Protein AF-A0A818L4C1-F1 (afdb_monomer_lite)

pLDDT: mean 95.98, std 5.83, range [56.94, 98.81]

Organism: NCBI:txid392032

Sequence (123 aa):
MNNIPSKEAIRLCRETEDIKTILELTNHVDPIVRQRALKEICPCRVKDDIDVFWERVVEMTDDPADNVREQVLHTLCDGSPDHMEMKVLEALEKFNRDSNPYIRRRAHKVLSAYRRSGKWNIL

Secondary structure (DSSP, 8-state):
-TTS-HHHHHHHHHH---HHHHHHHTT-SSHHHHHHHHHHHSHHHH-S--HHHHHHHHHGGG-SSHHHHHHHHHHHTSS--GGGHHHHHHHHHHHTT-SSHHHHHHHHHHHHHHHHHS-----

Radius of gyration: 14.2 Å; chains: 1; bounding box: 31×25×41 Å

InterPro domains:
  IPR011989 Armadillo-like helical [G3DSA:1.25.10.10] (5-118)
  IPR016024 Armadillo-type fold [SSF48371] (18-115)

Structure (mmCIF, N/CA/C/O backbone):
data_AF-A0A818L4C1-F1
#
_entry.id   AF-A0A818L4C1-F1
#
loop_
_atom_site.group_PDB
_atom_site.id
_atom_site.type_symbol
_atom_site.label_atom_id
_atom_site.label_alt_id
_atom_site.label_comp_id
_atom_site.label_asym_id
_atom_site.label_entity_id
_atom_site.label_seq_id
_atom_site.pdbx_PDB_ins_code
_atom_site.Cartn_x
_atom_site.Cartn_y
_atom_site.Cartn_z
_atom_site.occupancy
_atom_site.B_iso_or_equiv
_atom_site.auth_seq_id
_atom_site.auth_comp_id
_atom_site.auth_asym_id
_atom_site.auth_atom_id
_atom_site.pdbx_PDB_model_num
ATOM 1 N N . MET A 1 1 ? 2.504 -3.925 -20.055 1.00 56.94 1 MET A N 1
ATOM 2 C CA . MET A 1 1 ? 3.854 -3.595 -20.581 1.00 56.94 1 MET A CA 1
ATOM 3 C C . MET A 1 1 ? 4.983 -4.185 -19.705 1.00 56.94 1 MET A C 1
ATOM 5 O O . MET A 1 1 ? 5.734 -3.441 -19.089 1.00 56.94 1 MET A O 1
ATOM 9 N N . ASN A 1 2 ? 5.160 -5.516 -19.645 1.00 59.44 2 ASN A N 1
ATOM 10 C CA . ASN A 1 2 ? 6.047 -6.163 -18.644 1.00 59.44 2 ASN A CA 1
ATOM 11 C C . ASN A 1 2 ? 7.560 -6.140 -18.953 1.00 59.44 2 ASN A C 1
ATOM 13 O O . ASN A 1 2 ? 8.333 -6.727 -18.204 1.00 59.44 2 ASN A O 1
ATOM 17 N N . ASN A 1 3 ? 7.980 -5.474 -20.032 1.00 70.75 3 ASN A N 1
ATOM 18 C CA . ASN A 1 3 ? 9.364 -5.498 -20.527 1.00 70.75 3 ASN A CA 1
ATOM 19 C C . ASN A 1 3 ? 10.017 -4.111 -20.627 1.00 70.75 3 ASN A C 1
ATOM 21 O O . ASN A 1 3 ? 11.092 -3.984 -21.213 1.00 70.75 3 ASN A O 1
ATOM 25 N N . ILE A 1 4 ? 9.388 -3.061 -20.093 1.00 90.75 4 ILE A N 1
ATOM 26 C CA . ILE A 1 4 ? 10.068 -1.767 -20.003 1.00 90.75 4 ILE A CA 1
ATOM 27 C C . ILE A 1 4 ? 11.172 -1.850 -18.932 1.00 90.75 4 ILE A C 1
ATOM 29 O O . ILE A 1 4 ? 10.961 -2.461 -17.887 1.00 90.75 4 ILE A O 1
ATOM 33 N N . PRO A 1 5 ? 12.366 -1.273 -19.149 1.00 95.69 5 PRO A N 1
ATOM 34 C CA . PRO A 1 5 ? 13.408 -1.272 -18.125 1.00 95.69 5 PRO A CA 1
ATOM 35 C C . PRO A 1 5 ? 12.947 -0.558 -16.849 1.00 95.69 5 PRO A C 1
ATOM 37 O O . PRO A 1 5 ? 12.328 0.502 -16.935 1.00 95.69 5 PRO A O 1
ATOM 40 N N . SER A 1 6 ? 13.322 -1.053 -15.663 1.00 96.38 6 SER A N 1
ATOM 41 C CA . SER A 1 6 ? 12.855 -0.496 -14.379 1.00 96.38 6 SER A CA 1
ATOM 42 C C . SER A 1 6 ? 13.071 1.012 -14.239 1.00 96.38 6 SER A C 1
ATOM 44 O O . SER A 1 6 ? 12.216 1.722 -13.718 1.00 96.38 6 SER A O 1
ATOM 46 N N . LYS A 1 7 ? 14.204 1.528 -14.734 1.00 96.00 7 LYS A N 1
ATOM 47 C CA . LYS A 1 7 ? 14.500 2.969 -14.717 1.00 96.00 7 LYS A CA 1
ATOM 48 C C . LYS A 1 7 ? 13.480 3.769 -15.528 1.00 96.00 7 LYS A C 1
ATOM 50 O O . LYS A 1 7 ? 13.055 4.835 -15.091 1.00 96.00 7 LYS A O 1
ATOM 55 N N . GLU A 1 8 ? 13.096 3.241 -16.684 1.00 96.62 8 GLU A N 1
ATOM 56 C CA . GLU A 1 8 ? 12.106 3.859 -17.557 1.00 96.62 8 GLU A CA 1
ATOM 57 C C . GLU A 1 8 ? 10.705 3.750 -16.962 1.00 96.62 8 GLU A C 1
ATOM 59 O O . GLU A 1 8 ? 9.974 4.731 -16.935 1.00 96.62 8 GLU A O 1
ATOM 64 N N . ALA A 1 9 ? 10.371 2.602 -16.375 1.00 97.00 9 ALA A N 1
ATOM 65 C CA . ALA A 1 9 ? 9.113 2.404 -15.668 1.00 97.00 9 ALA A CA 1
ATOM 66 C C . ALA A 1 9 ? 8.941 3.378 -14.492 1.00 97.00 9 ALA A C 1
ATOM 68 O O . ALA A 1 9 ? 7.893 3.997 -14.340 1.00 97.00 9 ALA A O 1
ATOM 69 N N . ILE A 1 10 ? 9.991 3.574 -13.685 1.00 96.88 10 ILE A N 1
ATOM 70 C CA . ILE A 1 10 ? 9.989 4.536 -12.570 1.00 96.88 10 ILE A CA 1
ATOM 71 C C . ILE A 1 10 ? 9.815 5.970 -13.074 1.00 96.88 10 ILE A C 1
ATOM 73 O O . ILE A 1 10 ? 9.143 6.766 -12.410 1.00 96.88 10 ILE A O 1
ATOM 77 N N . ARG A 1 11 ? 10.439 6.313 -14.209 1.00 96.69 11 ARG A N 1
ATOM 78 C CA . ARG A 1 11 ? 10.251 7.614 -14.858 1.00 96.69 11 ARG A CA 1
ATOM 79 C C . ARG A 1 11 ? 8.802 7.778 -15.306 1.00 96.69 11 ARG A C 1
ATOM 81 O O . ARG A 1 11 ? 8.179 8.761 -14.927 1.00 96.69 11 ARG A O 1
ATOM 88 N N . LEU A 1 12 ? 8.249 6.776 -15.985 1.00 96.25 12 LEU A N 1
ATOM 89 C CA . LEU A 1 12 ? 6.867 6.787 -16.447 1.00 96.25 12 LEU A CA 1
ATOM 90 C C . LEU A 1 12 ? 5.876 6.946 -15.288 1.00 96.25 12 LEU A C 1
ATOM 92 O O . LEU A 1 12 ? 4.995 7.789 -15.390 1.00 96.25 12 LEU A O 1
ATOM 96 N N . CYS A 1 13 ? 6.072 6.250 -14.156 1.00 94.88 13 CYS A N 1
ATOM 97 C CA . CYS A 1 13 ? 5.252 6.462 -12.955 1.00 94.88 13 CYS A CA 1
ATOM 98 C C . CYS A 1 13 ? 5.213 7.938 -12.524 1.00 94.88 13 CYS A C 1
ATOM 100 O O . CYS A 1 13 ? 4.215 8.391 -11.995 1.00 94.88 13 CYS A O 1
ATOM 102 N N . ARG A 1 14 ? 6.307 8.694 -12.673 1.00 92.06 14 ARG A N 1
ATOM 103 C CA . ARG A 1 14 ? 6.372 10.094 -12.213 1.00 92.06 14 ARG A CA 1
ATOM 104 C C . ARG A 1 14 ? 5.679 11.074 -13.149 1.00 92.06 14 ARG A C 1
ATOM 106 O O . ARG A 1 14 ? 5.321 12.159 -12.704 1.00 92.06 14 ARG A O 1
ATOM 113 N N . GLU A 1 15 ? 5.604 10.729 -14.426 1.00 94.75 15 GLU A N 1
ATOM 114 C CA . GLU A 1 15 ? 5.228 11.651 -15.498 1.00 94.75 15 GLU A CA 1
ATOM 115 C C . GLU A 1 15 ? 3.796 11.424 -15.987 1.00 94.75 15 GLU A C 1
ATOM 117 O O . GLU A 1 15 ? 3.186 12.349 -16.514 1.00 94.75 15 GLU A O 1
ATOM 122 N N . THR A 1 16 ? 3.258 10.213 -15.821 1.00 94.25 16 THR A N 1
ATOM 123 C CA . THR A 1 16 ? 1.908 9.878 -16.275 1.00 94.25 16 THR A CA 1
ATOM 124 C C . THR A 1 16 ? 0.846 10.167 -15.215 1.00 94.25 16 THR A C 1
ATOM 126 O O . THR A 1 16 ? 1.027 9.871 -14.037 1.00 94.25 16 THR A O 1
ATOM 129 N N . GLU A 1 17 ? -0.296 10.677 -15.666 1.00 92.44 17 GLU A N 1
ATOM 130 C CA . GLU A 1 17 ? -1.550 10.741 -14.902 1.00 92.44 17 GLU A CA 1
ATOM 131 C C . GLU A 1 17 ? -2.583 9.735 -15.449 1.00 92.44 17 GLU A C 1
ATOM 133 O O . GLU A 1 17 ? -3.697 9.628 -14.941 1.00 92.44 17 GLU A O 1
ATOM 138 N N . ASP A 1 18 ? -2.225 8.971 -16.490 1.00 95.56 18 ASP A N 1
ATOM 139 C CA . ASP A 1 18 ? -3.113 7.971 -17.073 1.00 95.56 18 ASP A CA 1
ATOM 140 C C . ASP A 1 18 ? -3.292 6.781 -16.122 1.00 95.56 18 ASP A C 1
ATOM 142 O O . ASP A 1 18 ? -2.374 5.987 -15.889 1.00 95.56 18 ASP A O 1
ATOM 146 N N . ILE A 1 19 ? -4.519 6.640 -15.619 1.00 95.31 19 ILE A N 1
ATOM 147 C CA . ILE A 1 19 ? -4.938 5.599 -14.675 1.00 95.31 19 ILE A CA 1
ATOM 148 C C . ILE A 1 19 ? -4.545 4.205 -15.173 1.00 95.31 19 ILE A C 1
ATOM 150 O O . ILE A 1 19 ? -4.011 3.405 -14.404 1.00 95.31 19 ILE A O 1
ATOM 154 N N . LYS A 1 20 ? -4.771 3.904 -16.459 1.00 96.06 20 LYS A N 1
ATOM 155 C CA . LYS A 1 20 ? -4.477 2.576 -17.022 1.00 96.06 20 LYS A CA 1
ATOM 156 C C . LYS A 1 20 ? -2.984 2.280 -16.984 1.00 96.06 20 LYS A C 1
ATOM 158 O O . LYS A 1 20 ? -2.588 1.206 -16.543 1.00 96.06 20 LYS A O 1
ATOM 163 N N . THR A 1 21 ? -2.160 3.245 -17.377 1.00 95.94 21 THR A N 1
ATOM 164 C CA . THR A 1 21 ? -0.700 3.138 -17.333 1.00 95.94 21 THR A CA 1
ATOM 165 C C . THR A 1 21 ? -0.207 2.914 -15.904 1.00 95.94 21 THR A C 1
ATOM 167 O O . THR A 1 21 ? 0.608 2.020 -15.674 1.00 95.94 21 THR A O 1
ATOM 170 N N . ILE A 1 22 ? -0.722 3.667 -14.926 1.00 96.88 22 ILE A N 1
ATOM 171 C CA . ILE A 1 22 ? -0.360 3.494 -13.508 1.00 96.88 22 ILE A CA 1
ATOM 172 C C . ILE A 1 22 ? -0.716 2.078 -13.041 1.00 96.88 22 ILE A C 1
ATOM 174 O O . ILE A 1 22 ? 0.132 1.385 -12.474 1.00 96.88 22 ILE A O 1
ATOM 178 N N . LEU A 1 23 ? -1.936 1.616 -13.334 1.00 97.38 23 LEU A N 1
ATOM 179 C CA . LEU A 1 23 ? -2.391 0.267 -12.993 1.00 97.38 23 LEU A CA 1
ATOM 180 C C . LEU A 1 23 ? -1.532 -0.816 -13.659 1.00 97.38 23 LEU A C 1
ATOM 182 O O . LEU A 1 23 ? -1.138 -1.778 -13.001 1.00 97.38 23 LEU A O 1
ATOM 186 N N . GLU A 1 24 ? -1.155 -0.660 -14.927 1.00 96.38 24 GLU A N 1
ATOM 187 C CA . GLU A 1 24 ? -0.239 -1.591 -15.590 1.00 96.38 24 GLU A CA 1
ATOM 188 C C . GLU A 1 24 ? 1.129 -1.655 -14.895 1.00 96.38 24 GLU A C 1
ATOM 190 O O . GLU A 1 24 ? 1.677 -2.744 -14.708 1.00 96.38 24 GLU A O 1
ATOM 195 N N . LEU A 1 25 ? 1.668 -0.517 -14.451 1.00 97.38 25 LEU A N 1
ATOM 196 C CA . LEU A 1 25 ? 2.962 -0.445 -13.763 1.00 97.38 25 LEU A CA 1
ATOM 197 C C . LEU A 1 25 ? 2.945 -1.137 -12.394 1.00 97.38 25 LEU A C 1
ATOM 199 O O . LEU A 1 25 ? 3.974 -1.654 -11.951 1.00 97.38 25 LEU A O 1
ATOM 203 N N . THR A 1 26 ? 1.782 -1.251 -11.749 1.00 97.81 26 THR A N 1
ATOM 204 C CA . THR A 1 26 ? 1.644 -2.066 -10.530 1.00 97.81 26 THR A CA 1
ATOM 205 C C . THR A 1 26 ? 1.791 -3.574 -10.773 1.00 97.81 26 THR A C 1
ATOM 207 O O . THR A 1 26 ? 1.869 -4.330 -9.809 1.00 97.81 26 THR A O 1
ATOM 210 N N . ASN A 1 27 ? 1.837 -4.037 -12.026 1.00 96.75 27 ASN A N 1
ATOM 211 C CA . ASN A 1 27 ? 2.088 -5.438 -12.392 1.00 96.75 27 ASN A CA 1
ATOM 212 C C . ASN A 1 27 ? 3.539 -5.692 -12.831 1.00 96.75 27 ASN A C 1
ATOM 214 O O . ASN A 1 27 ? 3.876 -6.786 -13.285 1.00 96.75 27 ASN A O 1
ATOM 218 N N . HIS A 1 28 ? 4.410 -4.689 -12.715 1.00 97.62 28 HIS A N 1
ATOM 219 C CA . HIS A 1 28 ? 5.792 -4.800 -13.156 1.00 97.62 28 HIS A CA 1
ATOM 220 C C . HIS A 1 28 ? 6.578 -5.855 -12.355 1.00 97.62 28 HIS A C 1
ATOM 222 O O . HIS A 1 28 ? 6.378 -6.033 -11.152 1.00 97.62 28 HIS A O 1
ATOM 228 N N . VAL A 1 29 ? 7.520 -6.540 -13.011 1.00 96.44 29 VAL A N 1
ATOM 229 C CA . VAL A 1 29 ? 8.321 -7.616 -12.393 1.00 96.44 29 VAL A CA 1
ATOM 230 C C . VAL A 1 29 ? 9.188 -7.114 -11.233 1.00 96.44 29 VAL A C 1
ATOM 232 O O . VAL A 1 29 ? 9.326 -7.780 -10.209 1.00 96.44 29 VAL A O 1
ATOM 235 N N . ASP A 1 30 ? 9.723 -5.903 -11.371 1.00 97.38 30 ASP A N 1
ATOM 236 C CA . ASP A 1 30 ? 10.525 -5.235 -10.347 1.00 97.38 30 ASP A CA 1
ATOM 237 C C . ASP A 1 30 ? 9.635 -4.655 -9.223 1.00 97.38 30 ASP A C 1
ATOM 239 O O . ASP A 1 30 ? 8.810 -3.771 -9.497 1.00 97.38 30 ASP A O 1
ATOM 243 N N . PRO A 1 31 ? 9.804 -5.091 -7.958 1.00 98.19 31 PRO A N 1
ATOM 244 C CA . PRO A 1 31 ? 9.026 -4.592 -6.824 1.00 98.19 31 PRO A CA 1
ATOM 245 C C . PRO A 1 31 ? 9.230 -3.101 -6.537 1.00 98.19 31 PRO A C 1
ATOM 247 O O . PRO A 1 31 ? 8.342 -2.462 -5.974 1.00 98.19 31 PRO A O 1
ATOM 250 N N . ILE A 1 32 ? 10.362 -2.511 -6.928 1.00 98.19 32 ILE A N 1
ATOM 251 C CA . ILE A 1 32 ? 10.603 -1.071 -6.769 1.00 98.19 32 ILE A CA 1
ATOM 252 C C . ILE A 1 32 ? 9.671 -0.282 -7.691 1.00 98.19 32 ILE A C 1
ATOM 254 O O . ILE A 1 32 ? 9.117 0.743 -7.288 1.00 98.19 32 ILE A O 1
ATOM 258 N N . VAL A 1 33 ? 9.447 -0.778 -8.911 1.00 98.19 33 VAL A N 1
ATOM 259 C CA . VAL A 1 33 ? 8.497 -0.177 -9.855 1.00 98.19 33 VAL A CA 1
ATOM 260 C C . VAL A 1 33 ? 7.075 -0.297 -9.315 1.00 98.19 33 VAL A C 1
ATOM 262 O O . VAL A 1 33 ? 6.367 0.708 -9.267 1.00 98.19 33 VAL A O 1
ATOM 265 N N . ARG A 1 34 ? 6.681 -1.483 -8.828 1.00 98.38 34 ARG A N 1
ATOM 266 C CA . ARG A 1 34 ? 5.348 -1.691 -8.237 1.00 98.38 34 ARG A CA 1
ATOM 267 C C . ARG A 1 34 ? 5.096 -0.764 -7.052 1.00 98.38 34 ARG A C 1
ATOM 269 O O . ARG A 1 34 ? 4.074 -0.085 -7.006 1.00 98.38 34 ARG A O 1
ATOM 276 N N . GLN A 1 35 ? 6.058 -0.667 -6.135 1.00 98.50 35 GLN A N 1
ATOM 277 C CA . GLN A 1 35 ? 5.990 0.261 -5.007 1.00 98.50 35 GLN A CA 1
ATOM 278 C C . GLN A 1 35 ? 5.882 1.717 -5.484 1.00 98.50 35 GLN A C 1
ATOM 280 O O . GLN A 1 35 ? 5.112 2.502 -4.930 1.00 98.50 35 GLN A O 1
ATOM 285 N N . ARG A 1 36 ? 6.649 2.102 -6.511 1.00 97.75 36 ARG A N 1
ATOM 286 C CA . ARG A 1 36 ? 6.605 3.458 -7.063 1.00 97.75 36 ARG A CA 1
ATOM 287 C C . ARG A 1 36 ? 5.248 3.779 -7.684 1.00 97.75 36 ARG A C 1
ATOM 289 O O . ARG A 1 36 ? 4.784 4.897 -7.475 1.00 97.75 36 ARG A O 1
ATOM 296 N N . ALA A 1 37 ? 4.652 2.837 -8.414 1.00 97.75 37 ALA A N 1
ATOM 297 C CA . ALA A 1 37 ? 3.319 2.962 -8.997 1.00 97.75 37 ALA A CA 1
ATOM 298 C C . ALA A 1 37 ? 2.241 3.078 -7.908 1.00 97.75 37 ALA A C 1
ATOM 300 O O . ALA A 1 37 ? 1.419 3.983 -7.968 1.00 97.75 37 ALA A O 1
ATOM 301 N N . LEU A 1 38 ? 2.312 2.269 -6.842 1.00 97.38 38 LEU A N 1
ATOM 302 C CA . LEU A 1 38 ? 1.416 2.401 -5.682 1.00 97.38 38 LEU A CA 1
ATOM 303 C C . LEU A 1 38 ? 1.471 3.787 -5.026 1.00 97.38 38 LEU A C 1
ATOM 305 O O . LEU A 1 38 ? 0.454 4.289 -4.562 1.00 97.38 38 LEU A O 1
ATOM 309 N N . LYS A 1 39 ? 2.639 4.439 -4.997 1.00 96.69 39 LYS A N 1
ATOM 310 C CA . LYS A 1 39 ? 2.744 5.818 -4.489 1.00 96.69 39 LYS A CA 1
ATOM 311 C C . LYS A 1 39 ? 1.969 6.828 -5.335 1.00 96.69 39 LYS A C 1
ATOM 313 O O . LYS A 1 39 ? 1.546 7.839 -4.790 1.00 96.69 39 LYS A O 1
ATOM 318 N N . GLU A 1 40 ? 1.790 6.571 -6.629 1.00 96.00 40 GLU A N 1
ATOM 319 C C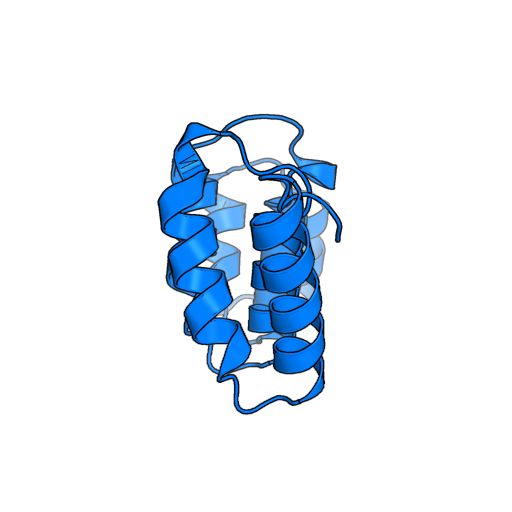A . GLU A 1 40 ? 0.936 7.409 -7.483 1.00 96.00 40 GLU A CA 1
ATOM 320 C C . GLU A 1 40 ? -0.551 7.129 -7.285 1.00 96.00 40 GLU A C 1
ATOM 322 O O . GLU A 1 40 ? -1.360 7.975 -7.632 1.00 96.00 40 GLU A O 1
ATOM 327 N N . ILE A 1 41 ? -0.901 5.985 -6.691 1.00 95.69 41 ILE A N 1
ATOM 328 C CA . ILE A 1 41 ? -2.274 5.618 -6.323 1.00 95.69 41 ILE A CA 1
ATOM 329 C C . ILE A 1 41 ? -2.668 6.185 -4.942 1.00 95.69 41 ILE A C 1
ATOM 331 O O . ILE A 1 41 ? -3.846 6.334 -4.634 1.00 95.69 41 ILE A O 1
ATOM 335 N N . CYS A 1 42 ? -1.693 6.526 -4.096 1.00 93.50 42 CYS A N 1
ATOM 336 C CA . CYS A 1 42 ? -1.933 7.019 -2.738 1.00 93.50 42 CYS A CA 1
ATOM 337 C C . CYS A 1 42 ? -2.863 8.250 -2.696 1.00 93.50 42 CYS A C 1
ATOM 339 O O . CYS A 1 42 ? -2.643 9.182 -3.476 1.00 93.50 42 CYS A O 1
ATOM 341 N N . PRO A 1 43 ? -3.807 8.349 -1.735 1.00 91.38 43 PRO A N 1
ATOM 342 C CA . PRO A 1 43 ? -4.640 9.545 -1.544 1.00 91.38 43 PRO A CA 1
ATOM 343 C C . PRO A 1 43 ? -3.829 10.826 -1.365 1.00 91.38 43 PRO A C 1
ATOM 345 O O . PRO A 1 43 ? -4.216 11.885 -1.856 1.00 91.38 43 PRO A O 1
ATOM 348 N N . CYS A 1 44 ? -2.653 10.715 -0.741 1.00 87.50 44 CYS A N 1
ATOM 349 C CA . CYS A 1 44 ? -1.678 11.790 -0.619 1.00 87.50 44 CYS A CA 1
ATOM 350 C C . CYS A 1 44 ? -1.281 12.427 -1.967 1.00 87.50 44 CYS A C 1
ATOM 352 O O . CYS A 1 44 ? -0.905 13.604 -2.020 1.00 87.50 44 CYS A O 1
ATOM 354 N N . ARG A 1 45 ? -1.383 11.661 -3.061 1.00 88.75 45 ARG A N 1
ATOM 355 C CA . ARG A 1 45 ? -1.096 12.075 -4.435 1.00 88.75 45 ARG A CA 1
ATOM 356 C C . ARG A 1 45 ? -2.366 12.329 -5.246 1.00 88.75 45 ARG A C 1
ATOM 358 O O . ARG A 1 45 ? -2.477 13.412 -5.813 1.00 88.75 45 ARG A O 1
ATOM 365 N N . VAL A 1 46 ? -3.282 11.359 -5.280 1.00 91.19 46 VAL A N 1
ATOM 366 C CA . VAL A 1 46 ? -4.473 11.353 -6.150 1.00 91.19 46 VAL A CA 1
ATOM 367 C C . VAL A 1 46 ? -5.513 12.374 -5.697 1.00 91.19 46 VAL A C 1
ATOM 369 O O . VAL A 1 46 ? -6.062 13.085 -6.530 1.00 91.19 46 VAL A O 1
ATOM 372 N N . LYS A 1 47 ? -5.743 12.493 -4.380 1.00 90.25 47 LYS A N 1
ATOM 373 C CA . LYS A 1 47 ? -6.757 13.382 -3.778 1.00 90.25 47 LYS A CA 1
ATOM 374 C C . LYS A 1 47 ? -8.166 13.226 -4.371 1.00 90.25 47 LYS A C 1
ATOM 376 O O . LYS A 1 47 ? -8.943 14.178 -4.353 1.00 90.25 47 LYS A O 1
ATOM 381 N N . ASP A 1 48 ? -8.471 12.036 -4.869 1.00 93.12 48 ASP A N 1
ATOM 382 C CA . ASP A 1 48 ? -9.751 11.663 -5.459 1.00 93.12 48 ASP A CA 1
ATOM 383 C C . ASP A 1 48 ? -10.083 10.217 -5.076 1.00 93.12 48 ASP A C 1
ATOM 385 O O . ASP A 1 48 ? -9.187 9.435 -4.734 1.00 93.12 48 ASP A O 1
ATOM 389 N N . ASP A 1 49 ? -11.367 9.884 -5.111 1.00 95.12 49 ASP A N 1
ATOM 390 C CA . ASP A 1 49 ? -11.886 8.569 -4.755 1.00 95.12 49 ASP A CA 1
ATOM 391 C C . ASP A 1 49 ? -12.114 7.731 -6.019 1.00 95.12 49 ASP A C 1
ATOM 393 O O . ASP A 1 49 ? -13.120 7.870 -6.715 1.00 95.12 49 ASP A O 1
ATOM 397 N N . ILE A 1 50 ? -11.125 6.901 -6.357 1.00 96.19 50 ILE A N 1
ATOM 398 C CA . ILE A 1 50 ? -11.093 6.135 -7.606 1.00 96.19 50 ILE A CA 1
ATOM 399 C C . ILE A 1 50 ? -11.194 4.642 -7.281 1.00 96.19 50 ILE A C 1
ATOM 401 O O . ILE A 1 50 ? -10.220 4.021 -6.856 1.00 96.19 50 ILE A O 1
ATOM 405 N N . ASP A 1 51 ? -12.352 4.035 -7.541 1.00 96.38 51 ASP A N 1
ATOM 406 C CA . ASP A 1 51 ? -12.635 2.635 -7.180 1.00 96.38 51 ASP A CA 1
ATOM 407 C C . ASP A 1 51 ? -11.572 1.646 -7.687 1.00 96.38 51 ASP A C 1
ATOM 409 O O . ASP A 1 51 ? -11.050 0.831 -6.924 1.00 96.38 51 ASP A O 1
ATOM 413 N N . VAL A 1 52 ? -11.171 1.762 -8.959 1.00 97.50 52 VAL A N 1
ATOM 414 C CA . VAL A 1 52 ? -10.185 0.853 -9.579 1.00 97.50 52 VAL A CA 1
ATOM 415 C C . VAL A 1 52 ? -8.801 0.932 -8.927 1.00 97.50 52 VAL A C 1
ATOM 417 O O . VAL A 1 52 ? -8.026 -0.024 -8.962 1.00 97.50 52 VAL A O 1
ATOM 420 N N . PHE A 1 53 ? -8.473 2.067 -8.314 1.00 97.56 53 PHE A N 1
ATOM 421 C CA . PHE A 1 53 ? -7.253 2.226 -7.536 1.00 97.56 53 PHE A CA 1
ATOM 422 C C . PHE A 1 53 ? -7.353 1.485 -6.207 1.00 97.56 53 PHE A C 1
ATOM 424 O O . PHE A 1 53 ? -6.427 0.759 -5.845 1.00 97.56 53 PHE A O 1
ATOM 431 N N . TRP A 1 54 ? -8.482 1.599 -5.513 1.00 97.88 54 TRP A N 1
ATOM 432 C CA . TRP A 1 54 ? -8.705 0.897 -4.254 1.00 97.88 54 TRP A CA 1
ATOM 433 C C . TRP A 1 54 ? -8.759 -0.616 -4.410 1.00 97.88 54 TRP A C 1
ATOM 435 O O . TRP A 1 54 ? -8.147 -1.334 -3.617 1.00 97.88 54 TRP A O 1
ATOM 445 N N . GLU A 1 55 ? -9.432 -1.102 -5.452 1.00 97.81 55 GLU A N 1
ATOM 446 C CA . GLU A 1 55 ? -9.426 -2.517 -5.824 1.00 97.81 55 GLU A CA 1
ATOM 447 C C . GLU A 1 55 ? -7.992 -3.016 -5.989 1.00 97.81 55 GLU A C 1
ATOM 449 O O . GLU A 1 55 ? -7.591 -3.992 -5.347 1.00 97.81 55 GLU A O 1
ATOM 454 N N . ARG A 1 56 ? -7.173 -2.271 -6.741 1.00 98.25 56 ARG A N 1
ATOM 455 C CA . ARG A 1 56 ? -5.783 -2.652 -6.962 1.00 98.25 56 ARG A CA 1
ATOM 456 C C . ARG A 1 56 ? -4.939 -2.626 -5.687 1.00 98.25 56 ARG A C 1
ATOM 458 O O . ARG A 1 56 ? -4.136 -3.530 -5.466 1.00 98.25 56 ARG A O 1
ATOM 465 N N . VAL A 1 57 ? -5.104 -1.620 -4.831 1.00 98.38 57 VAL A N 1
ATOM 466 C CA . VAL A 1 57 ? -4.383 -1.537 -3.548 1.00 98.38 57 VAL A CA 1
ATOM 467 C C . VAL A 1 57 ? -4.696 -2.754 -2.670 1.00 98.38 57 VAL A C 1
ATOM 469 O O . VAL A 1 57 ? -3.782 -3.323 -2.073 1.00 98.38 57 VAL A O 1
ATOM 472 N N . VAL A 1 58 ? -5.959 -3.188 -2.619 1.00 98.44 58 VAL A N 1
ATOM 473 C CA . VAL A 1 58 ? -6.379 -4.361 -1.836 1.00 98.44 58 VAL A CA 1
ATOM 474 C C . VAL A 1 58 ? -5.799 -5.660 -2.402 1.00 98.44 58 VAL A C 1
ATOM 476 O O . VAL A 1 58 ? -5.282 -6.475 -1.633 1.00 98.44 58 VAL A O 1
ATOM 479 N N . GLU A 1 59 ? -5.795 -5.841 -3.725 1.00 98.06 59 GLU A N 1
ATOM 480 C CA . GLU A 1 59 ? -5.135 -6.989 -4.372 1.00 98.06 59 GLU A CA 1
ATOM 481 C C . GLU A 1 59 ? -3.650 -7.086 -3.991 1.00 98.06 59 GLU A C 1
ATOM 483 O O . GLU A 1 59 ? -3.126 -8.165 -3.719 1.00 98.06 59 GLU A O 1
ATOM 488 N N . MET A 1 60 ? -2.963 -5.944 -3.918 1.00 98.56 60 MET A N 1
ATOM 489 C CA . MET A 1 60 ? -1.532 -5.886 -3.619 1.00 98.56 60 MET A CA 1
ATOM 490 C C . MET A 1 60 ? -1.189 -6.152 -2.143 1.00 98.56 60 MET A C 1
ATOM 492 O O . MET A 1 60 ? -0.009 -6.200 -1.788 1.00 98.56 60 MET A O 1
ATOM 496 N N . THR A 1 61 ? -2.177 -6.388 -1.271 1.00 98.50 61 THR A N 1
ATOM 497 C CA . THR A 1 61 ? -1.925 -6.826 0.117 1.00 98.50 61 THR A CA 1
ATOM 498 C C . THR A 1 61 ? -1.169 -8.159 0.195 1.00 98.50 61 THR A C 1
ATOM 500 O O . THR A 1 61 ? -0.521 -8.422 1.207 1.00 98.50 61 THR A O 1
ATOM 503 N N . ASP A 1 62 ? -1.233 -8.984 -0.858 1.00 97.69 62 ASP A N 1
ATOM 504 C CA . ASP A 1 62 ? -0.508 -10.256 -1.005 1.00 97.69 62 ASP A CA 1
ATOM 505 C C . ASP A 1 62 ? 0.826 -10.143 -1.754 1.00 97.69 62 ASP A C 1
ATOM 507 O O . ASP A 1 62 ? 1.441 -11.167 -2.060 1.00 97.69 62 ASP A O 1
ATOM 511 N N . ASP A 1 63 ? 1.296 -8.932 -2.080 1.00 98.56 63 ASP A N 1
ATOM 512 C CA . ASP A 1 63 ? 2.522 -8.793 -2.870 1.00 98.56 63 ASP A CA 1
ATOM 513 C C . ASP A 1 63 ? 3.701 -9.514 -2.184 1.00 98.56 63 ASP A C 1
ATOM 515 O O . ASP A 1 63 ? 3.906 -9.361 -0.973 1.00 98.56 63 ASP A O 1
ATOM 519 N N . PRO A 1 64 ? 4.508 -10.305 -2.915 1.00 98.19 64 PRO A N 1
ATOM 520 C CA . PRO A 1 64 ? 5.617 -11.041 -2.313 1.00 98.19 64 PRO A CA 1
ATOM 521 C C . PRO A 1 64 ? 6.672 -10.118 -1.689 1.00 98.19 64 PRO A C 1
ATOM 523 O O . PRO A 1 64 ? 7.333 -10.504 -0.721 1.00 98.19 64 PRO A O 1
ATOM 526 N N . ALA A 1 65 ? 6.827 -8.900 -2.208 1.00 98.62 65 ALA A N 1
ATOM 527 C CA . ALA A 1 65 ? 7.821 -7.954 -1.737 1.00 98.62 65 ALA A CA 1
ATOM 528 C C . ALA A 1 65 ? 7.284 -7.114 -0.569 1.00 98.62 65 ALA A C 1
ATOM 530 O O . ALA A 1 65 ? 6.205 -6.521 -0.616 1.00 98.62 65 ALA A O 1
ATOM 531 N N . ASP A 1 66 ? 8.062 -7.052 0.504 1.00 98.75 66 ASP A N 1
ATOM 532 C CA . ASP A 1 66 ? 7.689 -6.364 1.736 1.00 98.75 66 ASP A CA 1
ATOM 533 C C . ASP A 1 66 ? 7.593 -4.843 1.562 1.00 98.75 66 ASP A C 1
ATOM 535 O O . ASP A 1 66 ? 6.673 -4.228 2.091 1.00 98.75 66 ASP A O 1
ATOM 539 N N . ASN A 1 67 ? 8.466 -4.240 0.755 1.00 98.69 67 ASN A N 1
ATOM 540 C CA . ASN A 1 67 ? 8.410 -2.817 0.417 1.00 98.69 67 ASN A CA 1
ATOM 541 C C . ASN A 1 67 ? 7.092 -2.424 -0.283 1.00 98.69 67 ASN A C 1
ATOM 543 O O . ASN A 1 67 ? 6.615 -1.296 -0.126 1.00 98.69 67 ASN A O 1
ATOM 547 N N . VAL A 1 68 ? 6.498 -3.345 -1.050 1.00 98.81 68 VAL A N 1
ATOM 548 C CA . VAL A 1 68 ? 5.200 -3.150 -1.703 1.00 98.81 68 VAL A CA 1
ATOM 549 C C . VAL A 1 68 ? 4.077 -3.268 -0.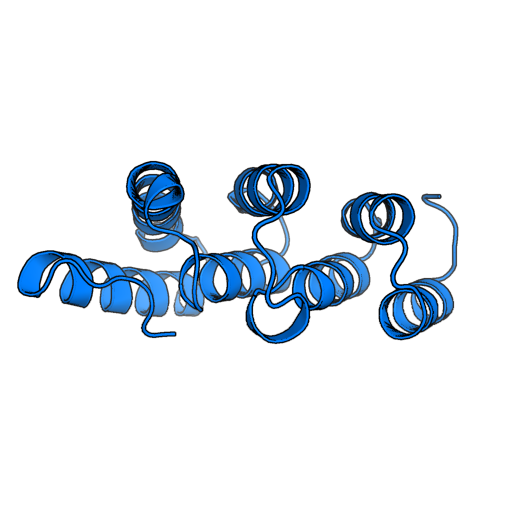677 1.00 98.81 68 VAL A C 1
ATOM 551 O O . VAL A 1 68 ? 3.278 -2.340 -0.560 1.00 98.81 68 VAL A O 1
ATOM 554 N N . ARG A 1 69 ? 4.056 -4.337 0.132 1.00 98.75 69 ARG A N 1
ATOM 555 C CA . ARG A 1 69 ? 3.053 -4.510 1.202 1.00 98.75 69 ARG A CA 1
ATOM 556 C C . ARG A 1 69 ? 3.071 -3.368 2.218 1.00 98.75 69 ARG A C 1
ATOM 558 O O . ARG A 1 69 ? 2.020 -2.912 2.660 1.00 98.75 69 ARG A O 1
ATOM 565 N N . GLU A 1 70 ? 4.250 -2.849 2.548 1.00 98.50 70 GLU A N 1
ATOM 566 C CA . GLU A 1 70 ? 4.391 -1.671 3.405 1.00 98.50 70 GLU A CA 1
ATOM 567 C C . GLU A 1 70 ? 3.715 -0.436 2.788 1.00 98.50 70 GLU A C 1
ATOM 569 O O . GLU A 1 70 ? 3.005 0.297 3.482 1.00 98.50 70 GLU A O 1
ATOM 574 N N . GLN A 1 71 ? 3.896 -0.214 1.482 1.00 98.38 71 GLN A N 1
ATOM 575 C CA . GLN A 1 71 ? 3.250 0.891 0.775 1.00 98.38 71 GLN A CA 1
ATOM 576 C C . GLN A 1 71 ? 1.729 0.705 0.690 1.00 98.38 71 GLN A C 1
ATOM 578 O O . GLN A 1 71 ? 0.997 1.691 0.786 1.00 98.38 71 GLN A O 1
ATOM 583 N N . VAL A 1 72 ? 1.238 -0.530 0.551 1.00 98.62 72 VAL A N 1
ATOM 584 C CA . VAL A 1 72 ? -0.201 -0.837 0.618 1.00 98.62 72 VAL A CA 1
ATOM 585 C C . VAL A 1 72 ? -0.765 -0.471 1.98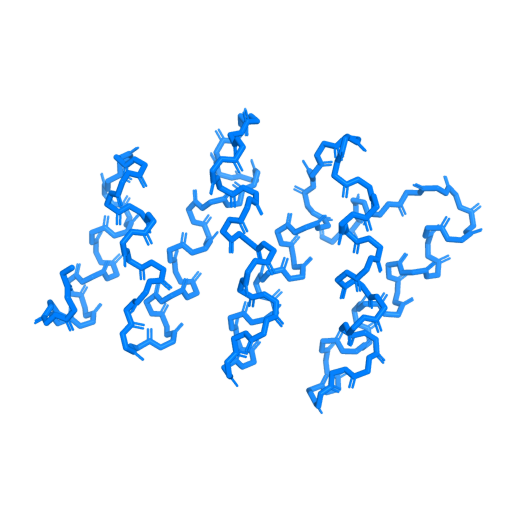9 1.00 98.62 72 VAL A C 1
ATOM 587 O O . VAL A 1 72 ? -1.749 0.260 2.061 1.00 98.62 72 VAL A O 1
ATOM 590 N N . LEU A 1 73 ? -0.109 -0.899 3.074 1.00 98.62 73 LEU A N 1
ATOM 591 C CA . LEU A 1 73 ? -0.511 -0.549 4.439 1.00 98.62 73 LEU A CA 1
ATOM 592 C C . LEU A 1 73 ? -0.593 0.970 4.635 1.00 98.62 73 LEU A C 1
ATOM 594 O O . LEU A 1 73 ? -1.575 1.457 5.190 1.00 98.62 73 LEU A O 1
ATOM 598 N N . HIS A 1 74 ? 0.420 1.710 4.176 1.00 97.75 74 HIS A N 1
ATOM 599 C CA . HIS A 1 74 ? 0.394 3.172 4.204 1.00 97.75 74 HIS A CA 1
ATOM 600 C C . HIS A 1 74 ? -0.823 3.712 3.450 1.00 97.75 74 HIS A C 1
ATOM 602 O O . HIS A 1 74 ? -1.615 4.443 4.021 1.00 97.75 74 HIS A O 1
ATOM 608 N N . THR A 1 75 ? -1.001 3.308 2.193 1.00 97.81 75 THR A N 1
ATOM 609 C CA . THR A 1 75 ? -2.065 3.806 1.308 1.00 97.81 75 THR A CA 1
ATOM 610 C C . THR A 1 75 ? -3.464 3.587 1.890 1.00 97.81 75 THR A C 1
ATOM 612 O O . THR A 1 75 ? -4.289 4.494 1.870 1.00 97.81 75 THR A O 1
ATOM 615 N N . LEU A 1 76 ? -3.717 2.412 2.474 1.00 98.06 76 LEU A N 1
ATOM 616 C CA . LEU A 1 76 ? -4.996 2.094 3.118 1.00 98.06 76 LEU A CA 1
ATOM 617 C C . LEU A 1 76 ? -5.253 2.900 4.399 1.00 98.06 76 LEU A C 1
ATOM 619 O O . LEU A 1 76 ? -6.405 3.032 4.802 1.00 98.06 76 LEU A O 1
ATOM 623 N N . C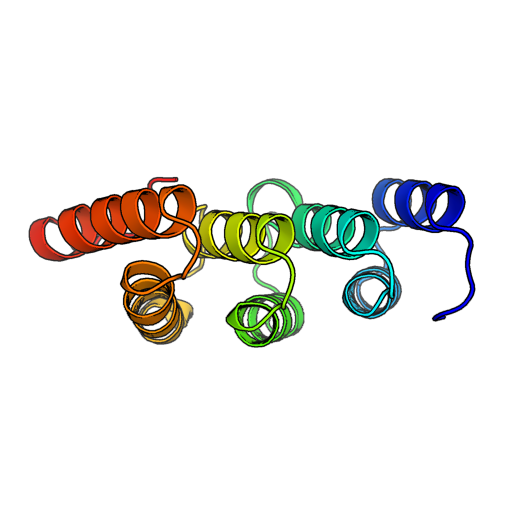YS A 1 77 ? -4.213 3.425 5.047 1.00 97.19 77 CYS A N 1
ATOM 624 C CA . CYS A 1 77 ? -4.307 4.137 6.324 1.00 97.19 77 CYS A CA 1
ATOM 625 C C . CYS A 1 77 ? -3.899 5.618 6.219 1.00 97.19 77 CYS A C 1
ATOM 627 O O . CYS A 1 77 ? -3.600 6.231 7.245 1.00 97.19 77 CYS A O 1
ATOM 629 N N . ASP A 1 78 ? -3.867 6.172 5.006 1.00 93.62 78 ASP A N 1
ATOM 630 C CA . ASP A 1 78 ? -3.463 7.552 4.698 1.00 93.62 78 ASP A CA 1
ATOM 631 C C . ASP A 1 78 ? -4.578 8.293 3.937 1.00 93.62 78 ASP A C 1
ATOM 633 O O . ASP A 1 78 ? -4.360 8.969 2.937 1.00 93.62 78 ASP A O 1
ATOM 637 N N . GLY A 1 79 ? -5.822 8.109 4.383 1.00 93.25 79 GLY A N 1
ATOM 638 C CA . GLY A 1 79 ? -6.991 8.802 3.837 1.00 93.25 79 GLY A CA 1
ATOM 639 C C . GLY A 1 79 ? -7.881 7.944 2.943 1.00 93.25 79 GLY A C 1
ATOM 640 O O . GLY A 1 79 ? -8.503 8.483 2.033 1.00 93.25 79 GLY A O 1
ATOM 641 N N . SER A 1 80 ? -7.960 6.630 3.180 1.00 95.38 80 SER A N 1
ATOM 642 C CA . SER A 1 80 ? -8.984 5.821 2.510 1.00 95.38 80 SER A CA 1
ATOM 643 C C . SER A 1 80 ? -10.395 6.253 2.947 1.00 95.38 80 SER A C 1
ATOM 645 O O . SER A 1 80 ? -10.575 6.633 4.112 1.00 95.38 80 SER A O 1
ATOM 647 N N . PRO A 1 81 ? -11.380 6.240 2.029 1.00 96.25 81 PRO A N 1
ATOM 648 C CA . PRO A 1 81 ? -12.745 6.691 2.294 1.00 96.25 81 PRO A CA 1
ATOM 649 C C . PRO A 1 81 ? -13.502 5.709 3.198 1.00 96.25 81 PRO A C 1
ATOM 651 O O . PRO A 1 81 ? -13.156 4.531 3.288 1.00 96.25 81 PRO A O 1
ATOM 654 N N . ASP A 1 82 ? -14.583 6.172 3.827 1.00 96.94 82 ASP A N 1
ATOM 655 C CA . ASP A 1 82 ? -15.351 5.377 4.799 1.00 96.94 82 ASP A CA 1
ATOM 656 C C . ASP A 1 82 ? -15.896 4.067 4.212 1.00 96.94 82 ASP A C 1
ATOM 658 O O . ASP A 1 82 ? -15.923 3.038 4.885 1.00 96.94 82 ASP A O 1
ATOM 662 N N . HIS A 1 83 ? -16.264 4.056 2.927 1.00 96.94 83 HIS A N 1
ATOM 663 C CA . HIS A 1 83 ? -16.772 2.852 2.266 1.00 96.94 83 HIS A CA 1
ATOM 664 C C . HIS A 1 83 ? -15.723 1.719 2.186 1.00 96.94 83 HIS A C 1
ATOM 666 O O . HIS A 1 83 ? -16.078 0.564 1.943 1.00 96.94 83 HIS A O 1
ATOM 672 N N . MET A 1 84 ? -14.436 2.029 2.393 1.00 97.88 84 MET A N 1
ATOM 673 C CA . MET A 1 84 ? -13.336 1.062 2.405 1.00 97.88 84 MET A CA 1
ATOM 674 C C . MET A 1 84 ? -13.085 0.437 3.779 1.00 97.88 84 MET A C 1
ATOM 676 O O . MET A 1 84 ? -12.287 -0.498 3.856 1.00 97.88 84 MET A O 1
ATOM 680 N N . GLU A 1 85 ? -13.754 0.894 4.845 1.00 97.81 85 GLU A N 1
ATOM 681 C CA . GLU A 1 85 ? -13.475 0.501 6.234 1.00 97.81 85 GLU A CA 1
ATOM 682 C C . GLU A 1 85 ? -13.309 -1.019 6.401 1.00 97.81 85 GLU A C 1
ATOM 684 O O . GLU A 1 85 ? -12.274 -1.483 6.877 1.00 97.81 85 GLU A O 1
ATOM 689 N N . MET A 1 86 ? -14.274 -1.813 5.928 1.00 97.88 86 MET A N 1
ATOM 690 C CA . MET A 1 86 ? -14.224 -3.276 6.055 1.00 97.88 86 MET A CA 1
ATOM 691 C C . MET A 1 86 ? -12.996 -3.889 5.367 1.00 97.88 86 MET A C 1
ATOM 693 O O . MET A 1 86 ? -12.286 -4.693 5.973 1.00 97.88 86 MET A O 1
ATOM 697 N N . LYS A 1 87 ? -12.689 -3.460 4.137 1.00 98.44 87 LYS A N 1
ATOM 698 C CA . LYS A 1 87 ? -11.516 -3.937 3.383 1.00 98.44 87 LYS A CA 1
ATOM 699 C C . LYS A 1 87 ? -10.209 -3.520 4.065 1.00 98.44 87 LYS A C 1
ATOM 701 O O . LYS A 1 87 ? -9.250 -4.292 4.100 1.00 98.44 87 LYS A O 1
ATOM 706 N N . VAL A 1 88 ? -10.163 -2.315 4.638 1.00 98.31 88 VAL A N 1
ATOM 707 C CA . VAL A 1 88 ? -9.003 -1.823 5.395 1.00 98.31 88 VAL A CA 1
ATOM 708 C C . VAL A 1 88 ? -8.778 -2.671 6.644 1.00 98.31 88 VAL A C 1
ATOM 710 O O . VAL A 1 88 ? -7.643 -3.060 6.917 1.00 98.31 88 VAL A O 1
ATOM 713 N N . LEU A 1 89 ? -9.832 -3.003 7.391 1.00 98.31 89 LEU A N 1
ATOM 714 C CA . LEU A 1 89 ? -9.723 -3.836 8.592 1.00 98.31 89 LEU A CA 1
ATOM 715 C C . LEU A 1 89 ? -9.255 -5.257 8.274 1.00 98.31 89 LEU A C 1
ATOM 717 O O . LEU A 1 89 ? -8.384 -5.779 8.973 1.00 98.31 89 LEU A O 1
ATOM 721 N N . GLU A 1 90 ? -9.770 -5.862 7.205 1.00 98.50 90 GLU A N 1
ATOM 722 C CA . GLU A 1 90 ? -9.312 -7.170 6.724 1.00 98.50 90 GLU A CA 1
ATOM 723 C C . GLU A 1 90 ? -7.818 -7.143 6.361 1.00 98.50 90 GLU A C 1
ATOM 725 O O . GLU A 1 90 ? -7.042 -7.994 6.815 1.00 98.50 90 GLU A O 1
ATOM 730 N N . ALA A 1 91 ? -7.383 -6.121 5.617 1.00 98.56 91 ALA A N 1
ATOM 731 C CA . ALA A 1 91 ? -5.977 -5.927 5.277 1.00 98.56 91 ALA A CA 1
ATOM 732 C C . ALA A 1 91 ? -5.105 -5.697 6.524 1.00 98.56 91 ALA A C 1
ATOM 734 O O . ALA A 1 91 ? -4.016 -6.260 6.637 1.00 98.56 91 ALA A O 1
ATOM 735 N N . LEU A 1 92 ? -5.578 -4.916 7.498 1.00 98.50 92 LEU A N 1
ATOM 736 C CA . LEU A 1 92 ? -4.870 -4.668 8.753 1.00 98.50 92 LEU A CA 1
ATOM 737 C C . LEU A 1 92 ? -4.704 -5.938 9.592 1.00 98.50 92 LEU A C 1
ATOM 739 O O . LEU A 1 92 ? -3.622 -6.175 10.129 1.00 98.50 92 LEU A O 1
ATOM 743 N N . GLU A 1 93 ? -5.737 -6.774 9.698 1.00 98.25 93 GLU A N 1
ATOM 744 C CA . GLU A 1 93 ? -5.662 -8.058 10.403 1.00 98.25 93 GLU A CA 1
ATOM 745 C C . GLU A 1 93 ? -4.657 -9.013 9.746 1.00 98.25 93 GLU A C 1
ATOM 747 O O . GLU A 1 93 ? -3.907 -9.717 10.436 1.00 98.25 93 GLU A O 1
ATOM 752 N N . LYS A 1 94 ? -4.579 -8.998 8.416 1.00 98.44 94 LYS A N 1
ATOM 753 C CA . LYS A 1 94 ? -3.557 -9.721 7.658 1.00 98.44 94 LYS A CA 1
ATOM 754 C C . LYS A 1 94 ? -2.158 -9.167 7.919 1.00 98.44 94 LYS A C 1
ATOM 756 O O . LYS A 1 94 ? -1.270 -9.919 8.318 1.00 98.44 94 LYS A O 1
ATOM 761 N N . PHE A 1 95 ? -1.963 -7.855 7.793 1.00 98.69 95 PHE A N 1
ATOM 762 C CA . PHE A 1 95 ? -0.671 -7.211 8.042 1.00 98.69 95 PHE A CA 1
ATOM 763 C C . PHE A 1 95 ? -0.203 -7.347 9.492 1.00 98.69 95 PHE A C 1
ATOM 765 O O . PHE A 1 95 ? 0.995 -7.421 9.747 1.00 98.69 95 PHE A O 1
ATOM 772 N N . ASN A 1 96 ? -1.114 -7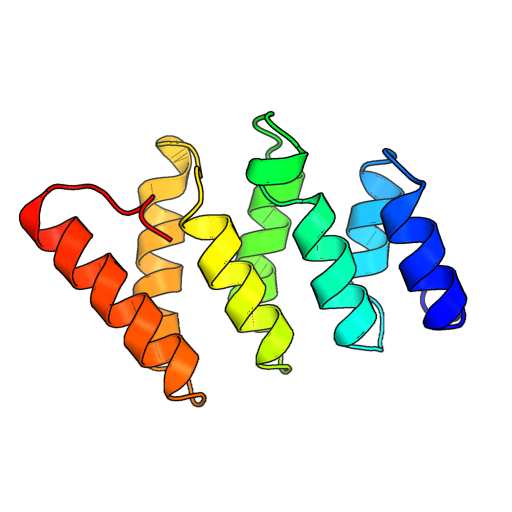.472 10.457 1.00 98.25 96 ASN A N 1
ATOM 773 C CA . ASN A 1 96 ? -0.788 -7.760 11.855 1.00 98.25 96 ASN A CA 1
ATOM 774 C C . ASN A 1 96 ? -0.140 -9.151 12.047 1.00 98.25 96 ASN A C 1
ATOM 776 O O . ASN A 1 96 ? 0.438 -9.429 13.099 1.00 98.25 96 ASN A O 1
ATOM 780 N N . ARG A 1 97 ? -0.187 -10.010 11.021 1.00 98.00 97 ARG A N 1
ATOM 781 C CA . ARG A 1 97 ? 0.454 -11.332 10.953 1.00 98.00 97 ARG A CA 1
ATOM 782 C C . ARG A 1 97 ? 1.551 -11.413 9.876 1.00 98.00 97 ARG A C 1
ATOM 784 O O . ARG A 1 97 ? 2.060 -12.499 9.626 1.00 98.00 97 ARG A O 1
ATOM 791 N N . ASP A 1 98 ? 1.935 -10.288 9.266 1.00 98.62 98 ASP A N 1
ATOM 792 C CA . ASP A 1 98 ? 2.947 -10.226 8.201 1.00 98.62 98 ASP A CA 1
ATOM 793 C C . ASP A 1 98 ? 4.298 -10.830 8.629 1.00 98.62 98 ASP A C 1
ATOM 795 O O . ASP A 1 98 ? 4.726 -10.718 9.783 1.00 98.62 98 ASP A O 1
ATOM 799 N N . SER A 1 99 ? 5.026 -11.446 7.699 1.00 97.62 99 SER A N 1
ATOM 800 C CA . SER A 1 99 ? 6.370 -11.960 7.978 1.00 97.62 99 SER A CA 1
ATOM 801 C C . SER A 1 99 ? 7.344 -10.835 8.348 1.00 97.62 99 SER A C 1
ATOM 803 O O . SER A 1 99 ? 8.185 -11.010 9.238 1.00 97.62 99 SER A O 1
ATOM 805 N N . ASN A 1 100 ? 7.181 -9.646 7.758 1.00 98.50 100 ASN A N 1
ATOM 806 C CA . ASN A 1 100 ? 7.990 -8.479 8.066 1.00 98.50 100 ASN A CA 1
ATOM 807 C C . ASN A 1 100 ? 7.545 -7.847 9.410 1.00 98.50 100 ASN A C 1
ATOM 809 O O . ASN A 1 100 ? 6.422 -7.345 9.545 1.00 98.50 100 ASN A O 1
ATOM 813 N N . PRO A 1 101 ? 8.428 -7.806 10.431 1.00 98.44 101 PRO A N 1
ATOM 814 C CA . PRO A 1 101 ? 8.090 -7.284 11.754 1.00 98.44 101 PRO A CA 1
ATOM 815 C C . PRO A 1 101 ? 7.789 -5.782 11.776 1.00 98.44 101 PRO A C 1
ATOM 817 O O . PRO A 1 101 ? 7.096 -5.319 12.681 1.00 98.44 101 PRO A O 1
ATOM 820 N N . TYR A 1 102 ? 8.299 -5.010 10.817 1.00 98.38 102 TYR A N 1
ATOM 821 C CA . TYR A 1 102 ? 7.992 -3.589 10.695 1.00 98.38 102 TYR A CA 1
ATOM 822 C C . TYR A 1 102 ? 6.534 -3.369 10.272 1.00 98.38 102 TYR A C 1
ATOM 824 O O . TYR A 1 102 ? 5.817 -2.616 10.937 1.00 98.38 102 TYR A O 1
ATOM 832 N N . ILE A 1 103 ? 6.075 -4.101 9.251 1.00 98.75 103 ILE A N 1
ATOM 833 C CA . ILE A 1 103 ? 4.686 -4.067 8.769 1.00 98.75 103 ILE A CA 1
ATOM 834 C C . ILE A 1 103 ? 3.730 -4.488 9.889 1.00 98.75 103 ILE A C 1
ATOM 836 O O . ILE A 1 103 ? 2.805 -3.739 10.210 1.00 98.75 103 ILE A O 1
ATOM 840 N N . ARG A 1 104 ? 4.021 -5.600 10.588 1.00 98.69 104 ARG A N 1
ATOM 841 C CA . ARG A 1 104 ? 3.213 -6.037 11.743 1.00 98.69 104 ARG A CA 1
ATOM 842 C C . ARG A 1 104 ? 3.051 -4.963 12.802 1.00 98.69 104 ARG A C 1
ATOM 844 O O . ARG A 1 104 ? 1.941 -4.719 13.263 1.00 98.69 104 ARG A O 1
ATOM 851 N N . ARG A 1 105 ? 4.147 -4.309 13.205 1.00 98.56 105 ARG A N 1
ATOM 852 C CA . ARG A 1 105 ? 4.095 -3.265 14.242 1.00 98.56 105 ARG A CA 1
ATOM 853 C C . ARG A 1 105 ? 3.245 -2.074 13.808 1.00 98.56 105 ARG A C 1
ATOM 855 O O . ARG A 1 105 ? 2.493 -1.546 14.627 1.00 98.56 105 ARG A O 1
ATOM 862 N N . ARG A 1 106 ? 3.344 -1.652 12.543 1.00 98.44 106 ARG A N 1
ATOM 863 C CA . ARG A 1 106 ? 2.519 -0.559 12.008 1.00 98.44 106 ARG A CA 1
ATOM 864 C C . ARG A 1 106 ? 1.043 -0.946 11.962 1.00 98.44 106 ARG A C 1
ATOM 866 O O . ARG A 1 106 ? 0.225 -0.189 12.473 1.00 98.44 106 ARG A O 1
ATOM 873 N N . ALA A 1 107 ? 0.711 -2.131 11.457 1.00 98.62 107 ALA A N 1
ATOM 874 C CA . ALA A 1 107 ? -0.666 -2.623 11.440 1.00 98.62 107 ALA A CA 1
ATOM 875 C C . ALA A 1 107 ? -1.249 -2.739 12.858 1.00 98.62 107 ALA A C 1
ATOM 877 O O . ALA A 1 107 ? -2.351 -2.262 13.121 1.00 98.62 107 ALA A O 1
ATOM 878 N N . HIS A 1 108 ? -0.470 -3.263 13.810 1.00 98.56 108 HIS A N 1
ATOM 879 C CA . HIS A 1 108 ? -0.862 -3.339 15.217 1.00 98.56 108 HIS A CA 1
ATOM 880 C C . HIS A 1 108 ? -1.180 -1.961 15.821 1.00 98.56 108 HIS A C 1
ATOM 882 O O . HIS A 1 108 ? -2.167 -1.809 16.548 1.00 98.56 108 HIS A O 1
ATOM 888 N N . LYS A 1 109 ? -0.362 -0.942 15.511 1.00 98.38 109 LYS A N 1
ATOM 889 C CA . LYS A 1 109 ? -0.600 0.448 15.930 1.00 98.38 109 LYS A CA 1
ATOM 890 C C . LYS A 1 109 ? -1.945 0.953 15.401 1.00 98.38 109 LYS A C 1
ATOM 892 O O . LYS A 1 109 ? -2.712 1.519 16.179 1.00 98.38 109 LYS A O 1
ATOM 897 N N . VAL A 1 110 ? -2.231 0.738 14.115 1.00 98.44 110 VAL A N 1
ATOM 898 C CA . VAL A 1 110 ? -3.484 1.184 13.487 1.00 98.44 110 VAL A CA 1
ATOM 899 C C . VAL A 1 110 ? -4.688 0.454 14.077 1.00 98.44 110 VAL A C 1
ATOM 901 O O . VAL A 1 110 ? -5.612 1.115 14.538 1.00 98.44 110 VAL A O 1
ATOM 904 N N . LEU A 1 111 ? -4.647 -0.877 14.194 1.00 98.31 111 LEU A N 1
ATOM 905 C CA . LEU A 1 111 ? -5.718 -1.659 14.831 1.00 98.31 111 LEU A CA 1
ATOM 906 C C . LEU A 1 111 ? -5.999 -1.196 16.266 1.00 98.31 111 LEU A C 1
ATOM 908 O O . LEU A 1 111 ? -7.151 -1.099 16.684 1.00 98.31 111 LEU A O 1
ATOM 912 N N . SER A 1 112 ? -4.953 -0.875 17.028 1.00 97.94 112 SER A N 1
ATOM 913 C CA . SER A 1 112 ? -5.098 -0.362 18.394 1.00 97.94 112 SER A CA 1
ATOM 914 C C . SER A 1 112 ? -5.742 1.028 18.433 1.00 97.94 112 SER A C 1
ATOM 916 O O . SER A 1 112 ? -6.512 1.323 19.346 1.00 97.94 112 SER A O 1
ATOM 918 N N . ALA A 1 113 ? -5.442 1.897 17.465 1.00 98.00 113 ALA A N 1
ATOM 919 C CA . ALA A 1 113 ? -6.089 3.201 17.341 1.00 98.00 113 ALA A CA 1
ATOM 920 C C . ALA A 1 113 ? -7.558 3.070 16.915 1.00 98.00 113 ALA A C 1
ATOM 922 O O . ALA A 1 113 ? -8.427 3.685 17.542 1.00 98.00 113 ALA A O 1
ATOM 923 N N . TYR A 1 114 ? -7.828 2.206 15.936 1.00 97.88 114 TYR A N 1
ATOM 924 C CA . TYR A 1 114 ? -9.168 1.900 15.456 1.00 97.88 114 TYR A CA 1
ATOM 925 C C . TYR A 1 114 ? -10.059 1.381 16.589 1.00 97.88 114 TYR A C 1
ATOM 927 O O . TYR A 1 114 ? -11.086 1.980 16.883 1.00 97.88 114 TYR A O 1
ATOM 935 N N . ARG A 1 115 ? -9.614 0.372 17.349 1.00 97.06 115 ARG A N 1
ATOM 936 C CA . ARG A 1 115 ? -10.382 -0.185 18.483 1.00 97.06 115 ARG A CA 1
ATOM 937 C C . ARG A 1 115 ? -10.733 0.839 19.568 1.00 97.06 115 ARG A C 1
ATOM 939 O O . ARG A 1 115 ? -11.704 0.646 20.288 1.00 97.06 115 ARG A O 1
ATOM 946 N N . ARG A 1 116 ? -9.941 1.907 19.716 1.00 97.38 116 ARG A N 1
ATOM 947 C CA . ARG A 1 116 ? -10.191 2.967 20.709 1.00 97.38 116 ARG A CA 1
ATOM 948 C C . ARG A 1 116 ? -11.076 4.097 20.198 1.00 97.38 116 ARG A C 1
ATOM 950 O O . ARG A 1 116 ? -11.702 4.764 21.011 1.00 97.38 116 ARG A O 1
ATOM 957 N N . SER A 1 117 ? -11.047 4.384 18.897 1.00 96.88 117 SER A N 1
ATOM 958 C CA . SER A 1 117 ? -11.573 5.648 18.358 1.00 96.88 117 SER A CA 1
ATOM 959 C C . SER A 1 117 ? -12.347 5.532 17.045 1.00 96.88 117 SER A C 1
ATOM 961 O O . SER A 1 117 ? -12.848 6.542 16.566 1.00 96.88 117 SER A O 1
ATOM 963 N N . GLY A 1 118 ? -12.398 4.348 16.436 1.00 96.00 118 GLY A N 1
ATOM 964 C CA . GLY A 1 118 ? -12.908 4.127 15.081 1.00 96.00 118 GLY A CA 1
ATOM 965 C C . GLY A 1 118 ? -11.999 4.655 13.965 1.00 96.00 118 GLY A C 1
ATOM 966 O O . GLY A 1 118 ? -12.320 4.492 12.798 1.00 96.00 118 GLY A O 1
ATOM 967 N N . LYS A 1 119 ? -10.853 5.279 14.277 1.00 96.12 119 LYS A N 1
ATOM 968 C CA . LYS A 1 119 ? -9.975 5.903 13.271 1.00 96.12 119 LYS A CA 1
ATOM 969 C C . LYS A 1 119 ? -8.854 4.967 12.820 1.00 96.12 119 LYS A C 1
ATOM 971 O O . LYS A 1 119 ? -8.079 4.499 13.656 1.00 96.12 119 LYS A O 1
ATOM 976 N N . TRP A 1 120 ? -8.719 4.770 11.508 1.00 96.56 120 TRP A N 1
ATOM 977 C CA . TRP A 1 120 ? -7.617 4.013 10.890 1.00 96.56 120 TRP A CA 1
ATOM 978 C C . TRP A 1 120 ? -6.648 4.886 10.076 1.00 96.56 120 TRP A C 1
ATOM 980 O O . TRP A 1 120 ? -5.472 4.543 9.974 1.00 96.56 120 TRP A O 1
ATOM 990 N N . ASN A 1 121 ? -7.109 6.031 9.560 1.00 95.62 121 ASN A N 1
ATOM 991 C CA . ASN A 1 121 ? -6.298 6.977 8.789 1.00 95.62 121 ASN A CA 1
ATOM 992 C C . ASN A 1 121 ? -5.318 7.760 9.688 1.00 95.62 121 ASN A C 1
ATOM 9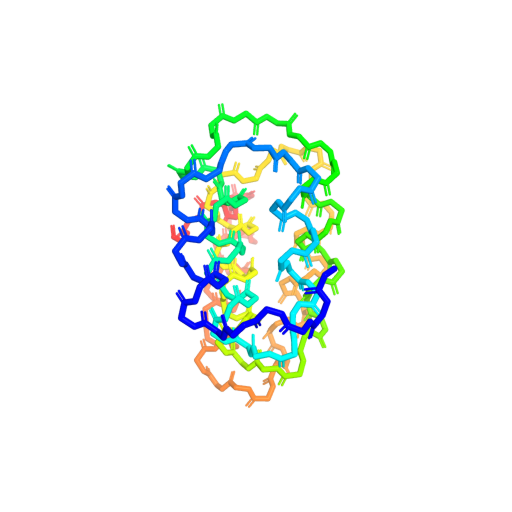94 O O . ASN A 1 121 ? -5.581 8.901 10.069 1.00 95.62 121 ASN A O 1
ATOM 998 N N . ILE A 1 122 ? -4.243 7.102 10.126 1.00 94.38 122 ILE A N 1
ATOM 999 C CA . ILE A 1 122 ? -3.281 7.614 11.119 1.00 94.38 122 ILE A CA 1
ATOM 1000 C C . ILE A 1 122 ? -1.813 7.301 10.774 1.00 94.38 122 ILE A C 1
ATOM 1002 O O . ILE A 1 122 ? -0.948 7.340 11.670 1.00 94.38 122 ILE A O 1
ATOM 1006 N N . LEU A 1 123 ? -1.552 6.865 9.538 1.00 90.62 123 LEU A N 1
ATOM 1007 C CA . LEU A 1 123 ? -0.205 6.564 9.049 1.00 90.62 123 LEU A CA 1
ATOM 1008 C C . LEU A 1 123 ? 0.418 7.710 8.266 1.00 90.62 123 LEU A C 1
ATOM 1010 O O . LEU A 1 123 ? -0.306 8.665 7.940 1.00 90.62 123 LEU A O 1
#

Foldseek 3Di:
DAPDPLVVLLVCLVPDPDPVSLLVQCVYPDVVSVLSSLVCLACVNPVDQDVVSLVSLLVQLPPPDPSSVLSSLLRLQQDHDPVCLVSNLVSLVVQCVDPDVVSVVLSVVQVVVCVVPVHNNDD